Protein AF-A0A8X6T962-F1 (afdb_monomer_lite)

Sequence (161 aa):
SLSIKAFDHWRQGFRRLAKQMVSEGRLPDADLIFFLTLDEINDLLETRSPSIISRANYRKKLYPALDKFKFPEIMKGTPRPINDEEESADKYEFIADLTMKGIPVSQGVTKGYARVAMTLEEAAYLKPGEILITYSTDIGWSPYFPIISGVVTELGGLISH

Organism: Nephila pilipes (NCBI:txid299642)

pLDDT: mean 87.82, std 13.07, range [43.41, 98.06]

Foldseek 3Di:
DVVVVVVVVVVVVLLVVLVVCCVVQLAVHSVLSVLADPVLSVCSVVDSDVVRNVNSVVSVVCVVVVVPFDFDPDDDDDTDGDDPVVVPPDDPDPDVDDDDDDADQDDDDADAAEDEDADLVSLVPDAAAYEYEYAADDPSCVVSVVRYPYYDHVDDDNPGD

Radius of gyration: 22.15 Å; chains: 1; bounding box: 45×43×57 Å

InterPro domains:
  IPR008279 PEP-utilising enzyme, mobile domain [PF00391] (127-161)
  IPR036637 Phosphohistidine domain superfamily [SSF52009] (90-161)
  IPR051549 Phosphoenolpyruvate Utilizing Enzyme [PTHR43615] (1-161)

Structure (mmCIF, N/CA/C/O backbone):
data_AF-A0A8X6T962-F1
#
_entry.id   AF-A0A8X6T962-F1
#
loop_
_atom_site.group_PDB
_atom_site.id
_atom_site.type_symbol
_atom_site.label_atom_id
_atom_site.label_alt_id
_atom_site.label_comp_id
_atom_site.label_asym_id
_atom_site.label_entity_id
_atom_site.label_seq_id
_atom_site.pdbx_PDB_ins_code
_atom_site.Cartn_x
_atom_site.Cartn_y
_atom_site.Cartn_z
_atom_site.occupancy
_atom_site.B_iso_or_equiv
_atom_site.auth_seq_id
_atom_site.auth_comp_id
_atom_site.auth_asym_id
_atom_site.auth_atom_id
_atom_site.pdbx_PDB_model_num
ATOM 1 N N . SER A 1 1 ? 6.237 -18.434 0.369 1.00 74.25 1 SER A N 1
ATOM 2 C CA . SER A 1 1 ? 6.958 -18.349 1.658 1.00 74.25 1 SER A CA 1
ATOM 3 C C . SER A 1 1 ? 6.009 -18.631 2.823 1.00 74.25 1 SER A C 1
ATOM 5 O O . SER A 1 1 ? 4.840 -18.260 2.729 1.00 74.25 1 SER A O 1
ATOM 7 N N . LEU A 1 2 ? 6.479 -19.293 3.891 1.00 81.31 2 LEU A N 1
ATOM 8 C CA . LEU A 1 2 ? 5.710 -19.552 5.123 1.00 81.31 2 LEU A CA 1
ATOM 9 C C . LEU A 1 2 ? 5.216 -18.240 5.760 1.00 81.31 2 LEU A C 1
ATOM 11 O O . LEU A 1 2 ? 4.072 -18.160 6.196 1.00 81.31 2 LEU A O 1
ATOM 15 N N . SER A 1 3 ? 6.040 -17.190 5.714 1.00 80.12 3 SER A N 1
ATOM 16 C CA . SER A 1 3 ? 5.733 -15.870 6.275 1.00 80.12 3 SER A CA 1
ATOM 17 C C . SER A 1 3 ? 4.529 -15.218 5.592 1.00 80.12 3 SER A C 1
ATOM 19 O O . SER A 1 3 ? 3.635 -14.725 6.267 1.00 80.12 3 SER A O 1
ATOM 21 N N . ILE A 1 4 ? 4.446 -15.292 4.256 1.00 81.75 4 ILE A N 1
ATOM 22 C CA . ILE A 1 4 ? 3.305 -14.758 3.487 1.00 81.75 4 ILE A CA 1
ATOM 23 C C . ILE A 1 4 ? 2.012 -15.478 3.881 1.00 81.75 4 ILE A C 1
ATOM 25 O O . ILE A 1 4 ? 0.991 -14.838 4.121 1.00 81.75 4 ILE A O 1
ATOM 29 N N . LYS A 1 5 ? 2.061 -16.812 4.000 1.00 85.06 5 LYS A N 1
ATOM 30 C CA . LYS A 1 5 ? 0.905 -17.599 4.448 1.00 85.06 5 LYS A CA 1
ATOM 31 C C . LYS A 1 5 ? 0.493 -17.216 5.868 1.00 85.06 5 LYS A C 1
ATOM 33 O O . LYS A 1 5 ? -0.698 -17.086 6.120 1.00 85.06 5 LYS A O 1
ATOM 38 N N . ALA A 1 6 ? 1.448 -17.011 6.774 1.00 90.62 6 ALA A N 1
ATOM 39 C CA . ALA A 1 6 ? 1.158 -16.570 8.133 1.00 90.62 6 ALA A CA 1
ATOM 40 C C . ALA A 1 6 ? 0.450 -15.206 8.137 1.00 90.62 6 ALA A C 1
ATOM 42 O O . ALA A 1 6 ? -0.626 -15.093 8.720 1.00 90.62 6 ALA A O 1
ATOM 43 N N . PHE A 1 7 ? 0.980 -14.202 7.429 1.00 89.94 7 PHE A N 1
ATOM 44 C CA . PHE A 1 7 ? 0.339 -12.886 7.314 1.00 89.94 7 PHE A CA 1
ATOM 45 C C . PHE A 1 7 ? -1.077 -12.963 6.743 1.00 89.94 7 PHE A C 1
ATOM 47 O O . PHE A 1 7 ? -1.967 -12.264 7.224 1.00 89.94 7 PHE A O 1
ATOM 54 N N . ASP A 1 8 ? -1.315 -13.835 5.763 1.00 90.00 8 ASP A N 1
ATOM 55 C CA . ASP A 1 8 ? -2.659 -14.030 5.229 1.00 90.00 8 ASP A CA 1
ATOM 56 C C . ASP A 1 8 ? -3.628 -14.606 6.276 1.00 90.00 8 ASP A C 1
ATOM 58 O O . ASP A 1 8 ? -4.747 -14.112 6.406 1.00 90.00 8 ASP A O 1
ATOM 62 N N . HIS A 1 9 ? -3.191 -15.568 7.096 1.00 93.25 9 HIS A N 1
ATOM 63 C CA . HIS A 1 9 ? -4.010 -16.086 8.200 1.00 93.25 9 HIS A CA 1
ATOM 64 C C . HIS A 1 9 ? -4.329 -14.996 9.230 1.00 93.25 9 HIS A C 1
ATOM 66 O O . HIS A 1 9 ? -5.483 -14.864 9.638 1.00 93.25 9 HIS A O 1
ATOM 72 N N . TRP A 1 10 ? -3.346 -14.170 9.603 1.00 93.12 10 TRP A N 1
ATOM 73 C CA . TRP A 1 10 ? -3.570 -13.016 10.480 1.00 93.12 10 TRP A CA 1
ATOM 74 C C . TRP A 1 10 ? -4.572 -12.033 9.871 1.00 93.12 10 TRP A C 1
ATOM 76 O O . TRP A 1 10 ? -5.529 -11.636 10.533 1.00 93.12 10 TRP A O 1
ATOM 86 N N . ARG A 1 11 ? -4.414 -11.690 8.588 1.00 92.56 11 ARG A N 1
ATOM 87 C CA . ARG A 1 11 ? -5.328 -10.805 7.854 1.00 92.56 11 ARG A CA 1
ATOM 88 C C . ARG A 1 11 ? -6.759 -11.342 7.852 1.00 92.56 11 ARG A C 1
ATOM 90 O O . ARG A 1 11 ? -7.699 -10.587 8.100 1.00 92.56 11 ARG A O 1
ATOM 97 N N . GLN A 1 12 ? -6.938 -12.634 7.582 1.00 95.00 12 GLN A N 1
ATOM 98 C CA . GLN A 1 12 ? -8.248 -13.284 7.641 1.00 95.00 12 GLN A CA 1
ATOM 99 C C . GLN A 1 12 ? -8.828 -13.259 9.064 1.00 95.00 12 GLN A C 1
ATOM 101 O O . GLN A 1 12 ? -10.009 -12.947 9.236 1.00 95.00 12 GLN A O 1
ATOM 106 N N . GLY A 1 13 ? -7.994 -13.512 10.078 1.00 95.81 13 GLY A N 1
ATOM 107 C CA . GLY A 1 13 ? -8.355 -13.423 11.493 1.00 95.81 13 GLY A CA 1
ATOM 108 C C . GLY A 1 13 ? -8.863 -12.034 11.883 1.00 95.81 13 GLY A C 1
ATOM 109 O O . GLY A 1 13 ? -9.982 -11.911 12.379 1.00 95.81 13 GLY A O 1
ATOM 110 N N . PHE A 1 14 ? -8.107 -10.979 11.568 1.00 96.25 14 PHE A N 1
ATOM 111 C CA . PHE A 1 14 ? -8.512 -9.595 11.836 1.00 96.25 14 PHE A CA 1
ATOM 112 C C . PHE A 1 14 ? -9.784 -9.199 11.087 1.00 96.25 14 PHE A C 1
ATOM 114 O O . PHE A 1 14 ? -10.656 -8.563 11.669 1.00 96.25 14 PHE A O 1
ATOM 121 N N . ARG A 1 15 ? -9.964 -9.624 9.830 1.00 96.31 15 ARG A N 1
ATOM 122 C CA . ARG A 1 15 ? -11.215 -9.368 9.091 1.00 96.31 15 ARG A CA 1
ATOM 123 C C . ARG A 1 15 ? -12.426 -10.021 9.750 1.00 96.31 15 ARG A C 1
ATOM 125 O O . ARG A 1 15 ? -13.508 -9.435 9.763 1.00 96.31 15 ARG A O 1
ATOM 132 N N . ARG A 1 16 ? -12.271 -11.237 10.281 1.00 97.56 16 ARG A N 1
ATOM 133 C CA . ARG A 1 16 ? -13.342 -11.913 11.022 1.00 97.56 16 ARG A CA 1
ATOM 134 C C . ARG A 1 16 ? -13.637 -11.192 12.334 1.00 97.56 16 ARG A C 1
ATOM 136 O O . ARG A 1 16 ? -14.805 -10.935 12.615 1.00 97.56 16 ARG A O 1
ATOM 143 N N . LEU A 1 17 ? -12.594 -10.834 13.079 1.00 97.31 17 LEU A N 1
ATOM 144 C CA . LEU A 1 17 ? -12.710 -10.082 14.323 1.00 97.31 17 LEU A CA 1
ATOM 145 C C . LEU A 1 17 ? -13.422 -8.741 14.102 1.00 97.31 17 LEU A C 1
ATOM 147 O O . LEU A 1 17 ? -14.378 -8.436 14.804 1.00 97.31 17 LEU A O 1
ATOM 151 N N . ALA A 1 18 ? -13.037 -7.986 13.072 1.00 97.56 18 ALA A N 1
ATOM 152 C CA . ALA A 1 18 ? -13.649 -6.703 12.739 1.00 97.56 18 ALA A CA 1
ATOM 153 C C . ALA A 1 18 ? -15.161 -6.818 12.516 1.00 97.56 18 ALA A C 1
ATOM 155 O O . ALA A 1 18 ? -15.932 -6.034 13.064 1.00 97.56 18 ALA A O 1
ATOM 156 N N . LYS A 1 19 ? -15.606 -7.837 11.768 1.00 98.00 19 LYS A N 1
ATOM 157 C CA . LYS A 1 19 ? -17.038 -8.100 11.553 1.00 98.00 19 LYS A CA 1
ATOM 158 C C . LYS A 1 19 ? -17.774 -8.383 12.865 1.00 98.00 19 LYS A C 1
ATOM 160 O O . LYS A 1 19 ? -18.887 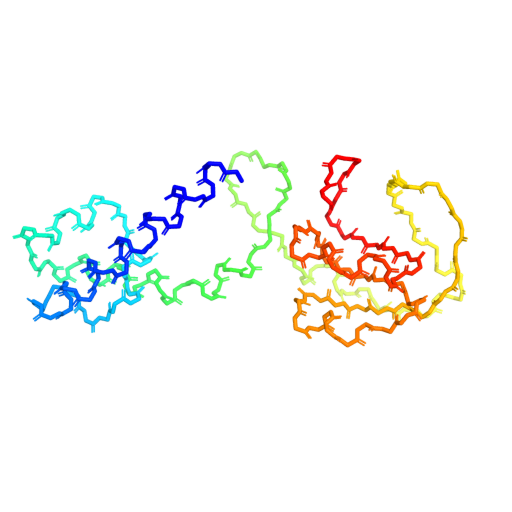-7.895 13.048 1.00 98.00 19 LYS A O 1
ATOM 165 N N . GLN A 1 20 ? -17.158 -9.138 13.776 1.00 97.62 20 GLN A N 1
ATOM 166 C CA . GLN A 1 20 ? -17.730 -9.398 15.101 1.00 97.62 20 GLN A CA 1
ATOM 167 C C . GLN A 1 20 ? -17.815 -8.112 15.927 1.00 97.62 20 GLN A C 1
ATOM 169 O O . GLN A 1 20 ? -18.887 -7.776 16.422 1.00 97.62 20 GLN A O 1
ATOM 174 N N . MET A 1 21 ? -16.737 -7.330 15.976 1.00 97.69 21 MET A N 1
ATOM 175 C CA . MET A 1 21 ? -16.706 -6.055 16.692 1.00 97.69 21 MET A CA 1
ATOM 176 C C . MET A 1 21 ? -17.753 -5.062 16.166 1.00 97.69 21 MET A C 1
ATOM 178 O O . MET A 1 21 ? -18.346 -4.334 16.959 1.00 97.69 21 MET A O 1
ATOM 182 N N . VAL A 1 22 ? -18.033 -5.050 14.858 1.00 97.88 22 VAL A N 1
ATOM 183 C CA . VAL A 1 22 ? -19.141 -4.262 14.288 1.00 97.88 22 VAL A CA 1
ATOM 184 C C . VAL A 1 22 ? -20.491 -4.771 14.788 1.00 97.88 22 VAL A C 1
ATOM 186 O O . VAL A 1 22 ? -21.297 -3.981 15.274 1.00 97.88 22 VAL A O 1
ATOM 189 N N . SER A 1 23 ? -20.732 -6.087 14.742 1.00 97.12 23 SER A N 1
ATOM 190 C CA . SER A 1 23 ? -21.995 -6.669 15.226 1.00 97.12 23 SER A CA 1
ATOM 191 C C . SER A 1 23 ? -22.253 -6.414 16.718 1.00 97.12 23 SER A C 1
ATOM 193 O O . SER A 1 23 ? -23.398 -6.328 17.148 1.00 97.12 23 SER A O 1
ATOM 195 N N . GLU A 1 24 ? -21.190 -6.234 17.502 1.00 96.12 24 GLU A N 1
ATOM 196 C CA . GLU A 1 24 ? -21.241 -5.959 18.940 1.00 96.12 24 GLU A CA 1
ATOM 197 C C . GLU A 1 24 ? -21.263 -4.455 19.285 1.00 96.12 24 GLU A C 1
ATOM 199 O O . GLU A 1 24 ? -21.247 -4.080 20.469 1.00 96.12 24 GLU A O 1
ATOM 204 N N . GLY A 1 25 ? -21.262 -3.592 18.261 1.00 94.62 25 GLY A N 1
ATOM 205 C CA . GLY A 1 25 ? -21.272 -2.133 18.389 1.00 94.62 25 GLY A CA 1
ATOM 206 C C . GLY A 1 25 ? -19.961 -1.529 18.901 1.00 94.62 25 GLY A C 1
ATOM 207 O O . GLY A 1 25 ? -19.969 -0.422 19.432 1.00 94.62 25 GLY A O 1
ATOM 208 N N . ARG A 1 26 ? -18.841 -2.253 18.795 1.00 96.12 26 ARG A N 1
ATOM 209 C CA . ARG A 1 26 ? -17.497 -1.779 19.176 1.00 96.12 26 ARG A CA 1
ATOM 210 C C . ARG A 1 26 ? -16.824 -0.992 18.058 1.00 96.12 26 ARG A C 1
ATOM 212 O O . ARG A 1 26 ? -16.086 -0.056 18.339 1.00 96.12 26 ARG A O 1
ATOM 219 N N . LEU A 1 27 ? -17.088 -1.359 16.804 1.00 97.31 27 LEU A N 1
ATOM 220 C CA . LEU A 1 27 ? -16.639 -0.627 15.619 1.00 97.31 27 LEU A CA 1
ATOM 221 C C . LEU A 1 27 ? -17.843 -0.144 14.801 1.00 97.31 27 LEU A C 1
ATOM 223 O O . LEU A 1 27 ? -18.826 -0.873 14.689 1.00 97.31 27 LEU A O 1
ATOM 227 N N . PRO A 1 28 ? -17.771 1.048 14.187 1.00 96.44 28 PRO A N 1
ATOM 228 C CA . PRO A 1 28 ? -18.805 1.514 13.262 1.00 96.44 28 PRO A CA 1
ATOM 229 C C . PRO A 1 28 ? -18.702 0.855 11.877 1.00 96.44 28 PRO A C 1
ATOM 231 O O . PRO A 1 28 ? -19.697 0.746 11.170 1.00 96.44 28 PRO A O 1
ATOM 234 N N . ASP A 1 29 ? -17.496 0.443 11.484 1.00 96.06 29 ASP A N 1
ATOM 235 C CA . ASP A 1 29 ? -17.157 -0.102 10.171 1.00 96.06 29 ASP A CA 1
ATOM 236 C C . ASP A 1 29 ? -16.009 -1.108 10.325 1.00 96.06 29 ASP A C 1
ATOM 238 O O . ASP A 1 29 ? -15.094 -0.892 11.126 1.00 96.06 29 ASP A O 1
ATOM 242 N N . ALA A 1 30 ? -16.051 -2.203 9.566 1.00 97.12 30 ALA A N 1
ATOM 243 C CA . ALA A 1 30 ? -15.071 -3.279 9.690 1.00 97.12 30 ALA A CA 1
ATOM 244 C C . ALA A 1 30 ? -13.684 -2.842 9.196 1.00 97.12 30 ALA A C 1
ATOM 246 O O . ALA A 1 30 ? -12.677 -3.244 9.777 1.00 97.12 30 ALA A O 1
ATOM 247 N N . ASP A 1 31 ? -13.617 -1.974 8.183 1.00 96.19 31 ASP A N 1
ATOM 248 C CA . ASP A 1 31 ? -12.337 -1.501 7.645 1.00 96.19 31 ASP A CA 1
ATOM 249 C C . ASP A 1 31 ? -11.623 -0.534 8.596 1.00 96.19 31 ASP A C 1
ATOM 251 O O . ASP A 1 31 ? -10.419 -0.308 8.468 1.00 96.19 31 ASP A O 1
ATOM 255 N N . LEU A 1 32 ? -12.324 0.007 9.601 1.00 97.00 32 LEU A N 1
ATOM 256 C CA . LEU A 1 32 ? -11.700 0.857 10.613 1.00 97.00 32 LEU A CA 1
ATOM 257 C C . LEU A 1 32 ? -10.635 0.104 11.430 1.00 97.00 32 LEU A C 1
ATOM 259 O O . LEU A 1 32 ? -9.740 0.742 11.982 1.00 97.00 32 LEU A O 1
ATOM 263 N N . ILE A 1 33 ? -10.675 -1.237 11.452 1.00 97.12 33 ILE A N 1
ATOM 264 C CA . ILE A 1 33 ? -9.670 -2.058 12.138 1.00 97.12 33 ILE A CA 1
ATOM 265 C C . ILE A 1 33 ? -8.245 -1.816 11.620 1.00 97.12 33 ILE A C 1
ATOM 267 O O . ILE A 1 33 ? -7.296 -1.909 12.390 1.00 97.12 33 ILE A O 1
ATOM 271 N N . PHE A 1 34 ? -8.083 -1.446 10.343 1.00 95.69 34 PHE A N 1
ATOM 272 C CA . PHE A 1 34 ? -6.773 -1.177 9.736 1.00 95.69 34 PHE A CA 1
ATOM 273 C C . PHE A 1 34 ? -6.163 0.165 10.166 1.00 95.69 34 PHE A C 1
ATOM 275 O O . PHE A 1 34 ? -5.013 0.452 9.848 1.00 95.69 34 PHE A O 1
ATOM 282 N N . PHE A 1 35 ? -6.918 0.978 10.908 1.00 97.19 35 PHE A N 1
ATOM 283 C CA . PHE A 1 35 ? -6.479 2.267 11.445 1.00 97.19 35 PHE A CA 1
ATOM 284 C C . PHE A 1 35 ? -6.289 2.234 12.969 1.00 97.19 35 PHE A C 1
ATOM 286 O O . PHE A 1 35 ? -6.146 3.291 13.596 1.00 97.19 35 PHE A O 1
ATOM 293 N N . LEU A 1 36 ? -6.279 1.034 13.557 1.00 97.38 36 LEU A N 1
ATOM 294 C CA . LEU A 1 36 ? -6.048 0.782 14.976 1.00 97.38 36 LEU A CA 1
ATOM 295 C C . LEU A 1 36 ? -4.689 0.115 15.210 1.00 97.38 36 LEU A C 1
ATOM 297 O O . LEU A 1 36 ? -4.215 -0.669 14.388 1.00 97.38 36 LEU A O 1
ATOM 301 N N . THR A 1 37 ? -4.077 0.398 16.356 1.00 97.19 37 THR A N 1
ATOM 302 C CA . THR A 1 37 ? -2.952 -0.394 16.872 1.00 97.19 37 THR A CA 1
ATOM 303 C C . THR A 1 37 ? -3.456 -1.678 17.535 1.00 97.19 37 THR A C 1
ATOM 305 O O . THR A 1 37 ? -4.633 -1.793 17.875 1.00 97.19 37 THR A O 1
ATOM 308 N N . LEU A 1 38 ? -2.568 -2.654 17.755 1.00 96.12 38 LEU A N 1
ATOM 309 C CA . LEU A 1 38 ? -2.935 -3.892 18.456 1.00 96.12 38 LEU A CA 1
ATOM 310 C C . LEU A 1 38 ? -3.437 -3.624 19.883 1.00 96.12 38 LEU A C 1
ATOM 312 O O . LEU A 1 38 ? -4.418 -4.237 20.294 1.00 96.12 38 LEU A O 1
ATOM 316 N N . ASP A 1 39 ? -2.826 -2.671 20.591 1.00 97.62 39 ASP A N 1
ATOM 317 C CA . ASP A 1 39 ? -3.266 -2.266 21.932 1.00 97.62 39 ASP A CA 1
ATOM 318 C C . ASP A 1 39 ? -4.666 -1.641 21.897 1.00 97.62 39 ASP A C 1
ATOM 320 O O . ASP A 1 39 ? -5.528 -1.999 22.690 1.00 97.62 39 ASP A O 1
ATOM 324 N N . GLU A 1 40 ? -4.941 -0.772 20.917 1.00 97.75 40 GLU A N 1
ATOM 325 C CA . GLU A 1 40 ? -6.271 -0.177 20.743 1.00 97.75 40 GLU A CA 1
ATOM 326 C C . GLU A 1 40 ? -7.336 -1.223 20.390 1.00 97.75 40 GLU A C 1
ATOM 328 O O . GLU A 1 40 ? -8.483 -1.099 20.818 1.00 97.75 40 GLU A O 1
ATOM 333 N N . ILE A 1 41 ? -6.975 -2.251 19.611 1.00 97.12 41 ILE A N 1
ATOM 334 C CA . ILE A 1 41 ? -7.864 -3.387 19.347 1.00 97.12 41 ILE A CA 1
ATOM 335 C C . ILE A 1 41 ? -8.144 -4.122 20.656 1.00 97.12 41 ILE A C 1
ATOM 337 O O . ILE A 1 41 ? -9.312 -4.357 20.952 1.00 97.12 41 ILE A O 1
ATOM 341 N N . ASN A 1 42 ? -7.109 -4.444 21.440 1.00 96.50 42 ASN A N 1
ATOM 342 C CA . ASN A 1 42 ? -7.250 -5.138 22.719 1.00 96.50 42 ASN A CA 1
ATOM 343 C C . ASN A 1 42 ? -8.153 -4.361 23.693 1.00 96.50 42 ASN A C 1
ATOM 345 O O . ASN A 1 42 ? -9.105 -4.924 24.230 1.00 96.50 42 ASN A O 1
ATOM 349 N N . ASP A 1 43 ? -7.942 -3.051 23.822 1.00 97.06 43 ASP A N 1
ATOM 350 C CA . ASP A 1 43 ? -8.777 -2.173 24.646 1.00 97.06 43 ASP A CA 1
ATOM 351 C C . ASP A 1 43 ? -10.245 -2.181 24.193 1.00 97.06 43 ASP A C 1
ATOM 353 O O . ASP A 1 43 ? -11.162 -2.161 25.016 1.00 97.06 43 ASP A O 1
ATOM 357 N N . LEU A 1 44 ? -10.506 -2.224 22.883 1.00 96.94 44 LEU A N 1
ATOM 358 C CA . LEU A 1 44 ? -11.864 -2.288 22.334 1.00 96.94 44 LEU A CA 1
ATOM 359 C C . LEU A 1 44 ? -12.519 -3.671 22.463 1.00 96.94 44 LEU A C 1
ATOM 361 O O . LEU A 1 44 ? -13.735 -3.775 22.297 1.00 96.94 44 LEU A O 1
ATOM 365 N N . LEU A 1 45 ? -11.774 -4.738 22.770 1.00 95.75 45 LEU A N 1
ATOM 366 C CA . LEU A 1 45 ? -12.388 -6.029 23.103 1.00 95.75 45 LEU A CA 1
ATOM 367 C C . LEU A 1 45 ? -13.107 -5.945 24.452 1.00 95.75 45 LEU A C 1
ATOM 369 O O . LEU A 1 45 ? -14.231 -6.439 24.595 1.00 95.75 45 LEU A O 1
ATOM 373 N N . GLU A 1 46 ? -12.503 -5.252 25.411 1.00 95.06 46 GLU A N 1
ATOM 374 C CA . GLU A 1 46 ? -13.029 -5.110 26.770 1.00 95.06 46 GLU A CA 1
ATOM 375 C C . GLU A 1 46 ? -13.925 -3.874 26.936 1.00 95.06 46 GLU A C 1
ATOM 377 O O . GLU A 1 46 ? -14.836 -3.864 27.765 1.00 95.06 46 GLU A O 1
ATOM 382 N N . THR A 1 47 ? -13.721 -2.841 26.115 1.00 94.44 47 THR A N 1
ATOM 383 C CA . THR A 1 47 ? -14.404 -1.546 26.237 1.00 94.44 47 THR A CA 1
ATOM 384 C C . THR A 1 47 ? -15.159 -1.144 24.964 1.00 94.44 47 THR A C 1
ATOM 386 O O . THR A 1 47 ? -15.144 -1.826 23.945 1.00 94.44 47 THR A O 1
ATOM 389 N N . ARG A 1 48 ? -15.862 -0.006 25.015 1.00 94.62 48 ARG A N 1
ATOM 390 C CA . ARG A 1 48 ? -16.479 0.654 23.848 1.00 94.62 48 ARG A CA 1
ATOM 391 C C . ARG A 1 48 ? -16.031 2.111 23.763 1.00 94.62 48 ARG A C 1
ATOM 393 O O . ARG A 1 48 ? -16.854 3.017 23.699 1.00 94.62 48 ARG A O 1
ATOM 400 N N . SER A 1 49 ? -14.722 2.338 23.868 1.00 96.44 49 SER A N 1
ATOM 401 C CA . SER A 1 49 ? -14.141 3.676 24.010 1.00 96.44 49 SER A CA 1
ATOM 402 C C . SER A 1 49 ? -14.349 4.555 22.761 1.00 96.44 49 SER A C 1
ATOM 404 O O . SER A 1 49 ? -13.731 4.297 21.722 1.00 96.44 49 SER A O 1
ATOM 406 N N . PRO A 1 50 ? -15.139 5.649 22.833 1.00 96.06 50 PRO A N 1
ATOM 407 C CA . PRO A 1 50 ? -15.364 6.529 21.682 1.00 96.06 50 PRO A CA 1
ATOM 408 C C . PRO A 1 50 ? -14.117 7.321 21.267 1.00 96.06 50 PRO A C 1
ATOM 410 O O . PRO A 1 50 ? -13.992 7.735 20.111 1.00 96.06 50 PRO A O 1
ATOM 413 N N . SER A 1 51 ? -13.179 7.545 22.193 1.00 97.62 51 SER A N 1
ATOM 414 C CA . SER A 1 51 ? -11.940 8.277 21.911 1.00 97.62 51 SER A CA 1
ATOM 415 C C . SER A 1 51 ? -11.014 7.491 20.978 1.00 97.62 51 SER A C 1
ATOM 417 O O . SER A 1 51 ? -10.445 8.078 20.056 1.00 97.62 51 SER A O 1
ATOM 419 N N . ILE A 1 52 ? -10.933 6.165 21.144 1.00 97.88 52 ILE A N 1
ATOM 420 C CA . ILE A 1 52 ? -10.175 5.276 20.249 1.00 97.88 52 ILE A CA 1
ATOM 421 C C . ILE A 1 52 ? -10.772 5.324 18.839 1.00 97.88 52 ILE A C 1
ATOM 423 O O . ILE A 1 52 ? -10.051 5.543 17.866 1.00 97.88 52 ILE A O 1
ATOM 427 N N . ILE A 1 53 ? -12.100 5.222 18.730 1.00 98.06 53 ILE A N 1
ATOM 428 C CA . ILE A 1 53 ? -12.815 5.313 17.448 1.00 98.06 53 ILE A CA 1
ATOM 429 C C . ILE A 1 53 ? -12.575 6.664 16.770 1.00 98.06 53 ILE A C 1
ATOM 431 O O . ILE A 1 53 ? -12.342 6.728 15.563 1.00 98.06 53 ILE A O 1
ATOM 435 N N . SER A 1 54 ? -12.579 7.752 17.538 1.00 97.88 54 SER A N 1
ATOM 436 C CA . SER A 1 54 ? -12.326 9.097 17.012 1.00 97.88 54 SER A CA 1
ATOM 437 C C . SER A 1 54 ? -10.903 9.227 16.457 1.00 97.88 54 SER A C 1
ATOM 439 O O . SER A 1 54 ? -10.706 9.765 15.366 1.00 97.88 54 SER A O 1
ATOM 441 N N . ARG A 1 55 ? -9.909 8.668 17.160 1.00 97.88 55 ARG A N 1
ATOM 442 C CA . ARG A 1 55 ? -8.505 8.653 16.726 1.00 97.88 55 ARG A CA 1
ATOM 443 C C . ARG A 1 55 ? -8.298 7.798 15.472 1.00 97.88 55 ARG A C 1
ATOM 445 O O . ARG A 1 55 ? -7.614 8.238 14.551 1.00 97.88 55 ARG A O 1
ATOM 452 N N . ALA A 1 56 ? -8.931 6.629 15.394 1.00 97.88 56 ALA A N 1
ATOM 453 C CA . ALA A 1 56 ? -8.882 5.770 14.210 1.00 97.88 56 ALA A CA 1
ATOM 454 C C . ALA A 1 56 ? -9.499 6.450 12.978 1.00 97.88 56 ALA A C 1
ATOM 456 O O . ALA A 1 56 ? -8.900 6.453 11.904 1.00 97.88 56 ALA A O 1
ATOM 457 N N . ASN A 1 57 ? -10.653 7.106 13.137 1.00 97.94 57 ASN A N 1
ATOM 458 C CA . ASN A 1 57 ? -11.279 7.867 12.052 1.00 97.94 57 ASN A CA 1
ATOM 459 C C . ASN A 1 57 ? -10.409 9.040 11.590 1.00 97.94 57 ASN A C 1
ATOM 461 O O . ASN A 1 57 ? -10.319 9.309 10.393 1.00 97.94 57 ASN A O 1
ATOM 465 N N . TYR A 1 58 ? -9.730 9.715 12.521 1.00 97.50 58 TYR A N 1
ATOM 466 C CA . TYR A 1 58 ? -8.770 10.757 12.173 1.00 97.50 58 TYR A CA 1
ATOM 467 C C . TYR A 1 58 ? -7.618 10.205 11.319 1.00 97.50 58 TYR A C 1
ATOM 469 O O . TYR A 1 58 ? -7.313 10.774 10.273 1.00 97.50 58 TYR A O 1
ATOM 477 N N . ARG A 1 59 ? -7.041 9.050 11.687 1.00 97.38 59 ARG A N 1
ATOM 478 C CA . ARG A 1 59 ? -6.018 8.372 10.868 1.00 97.38 59 ARG A CA 1
ATOM 479 C C . ARG A 1 59 ? -6.555 7.976 9.489 1.00 97.38 59 ARG A C 1
ATOM 481 O O . ARG A 1 59 ? -5.900 8.267 8.492 1.00 97.38 59 ARG A O 1
ATOM 488 N N . LYS A 1 60 ? -7.764 7.404 9.417 1.00 96.88 60 LYS A N 1
ATOM 489 C CA . LYS A 1 60 ? -8.440 7.056 8.151 1.00 96.88 60 LYS A CA 1
ATOM 490 C C . LYS A 1 60 ? -8.610 8.272 7.241 1.00 96.88 60 LYS A C 1
ATOM 492 O O . LYS A 1 60 ? -8.386 8.175 6.041 1.00 96.88 60 LYS A O 1
ATOM 497 N N . LYS A 1 61 ? -8.944 9.433 7.814 1.00 97.00 61 LYS A N 1
ATOM 498 C CA . LYS A 1 61 ? -9.069 10.698 7.078 1.00 97.00 61 LYS A CA 1
ATOM 499 C C . LYS A 1 61 ? -7.726 11.228 6.564 1.00 97.00 61 LYS A C 1
ATOM 501 O O . LYS A 1 61 ? -7.689 11.798 5.479 1.00 97.00 61 LYS A O 1
ATOM 506 N N . LEU A 1 62 ? -6.645 11.070 7.329 1.00 95.88 62 LEU A N 1
ATOM 507 C CA . LEU A 1 62 ? -5.308 11.527 6.931 1.00 95.88 62 LEU A CA 1
ATOM 508 C C . LEU A 1 62 ? -4.638 10.622 5.894 1.00 95.88 62 LEU A C 1
ATOM 510 O O . LEU A 1 62 ? -3.807 11.105 5.127 1.00 95.88 62 LEU A O 1
ATOM 514 N N . TYR A 1 63 ? -4.988 9.335 5.867 1.00 95.12 63 TYR A N 1
ATOM 515 C CA . TYR A 1 63 ? -4.310 8.330 5.050 1.00 95.12 63 TYR A CA 1
ATOM 516 C C . TYR A 1 63 ? -4.130 8.734 3.574 1.00 95.12 63 TYR A C 1
ATOM 518 O O . TYR A 1 63 ? -2.988 8.718 3.127 1.00 95.12 63 TYR A O 1
ATOM 526 N N . PRO A 1 64 ? -5.150 9.228 2.838 1.00 94.25 64 PRO A N 1
ATOM 527 C CA . PRO A 1 64 ? -4.977 9.597 1.428 1.00 94.25 64 PRO A CA 1
ATOM 528 C C . PRO A 1 64 ? -3.987 10.743 1.177 1.00 94.25 64 PRO A C 1
ATOM 530 O O . PRO A 1 64 ? -3.480 10.883 0.068 1.00 94.25 64 PRO A O 1
ATOM 533 N N . ALA A 1 65 ? -3.756 11.608 2.169 1.00 92.38 65 ALA A N 1
ATOM 534 C CA . ALA A 1 65 ? -2.763 12.674 2.069 1.00 92.38 65 ALA A CA 1
ATOM 535 C C . ALA A 1 65 ? -1.359 12.151 2.397 1.00 92.38 65 ALA A C 1
ATOM 537 O O . ALA A 1 65 ? -0.408 12.489 1.701 1.00 92.38 65 ALA A O 1
ATOM 538 N N . LEU A 1 66 ? -1.244 11.305 3.425 1.00 90.94 66 LEU A N 1
ATOM 539 C CA . LEU A 1 66 ? 0.024 10.704 3.846 1.00 90.94 66 LEU A CA 1
ATOM 540 C C . LEU A 1 66 ? 0.577 9.713 2.814 1.00 90.94 66 LEU A C 1
ATOM 542 O O . LEU A 1 66 ? 1.784 9.662 2.621 1.00 90.94 66 LEU A O 1
ATOM 546 N N . ASP A 1 67 ? -0.297 8.969 2.135 1.00 90.25 67 ASP A N 1
ATOM 547 C CA . ASP A 1 67 ? 0.056 7.976 1.108 1.00 90.25 67 ASP A CA 1
ATOM 548 C C . ASP A 1 67 ? 0.767 8.604 -0.107 1.00 90.25 67 ASP A C 1
ATOM 550 O O . ASP A 1 67 ? 1.504 7.935 -0.822 1.00 90.25 67 ASP A O 1
ATOM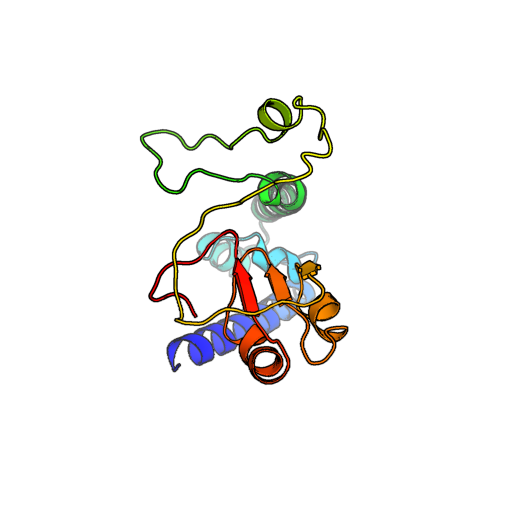 554 N N . LYS A 1 68 ? 0.605 9.918 -0.313 1.00 88.88 68 LYS A N 1
ATOM 555 C CA . LYS A 1 68 ? 1.276 10.673 -1.383 1.00 88.88 68 LYS A CA 1
ATOM 556 C C . LYS A 1 68 ? 2.694 11.108 -1.029 1.00 88.88 68 LYS A C 1
ATOM 558 O O . LYS A 1 68 ? 3.415 11.578 -1.904 1.00 88.88 68 LYS A O 1
ATOM 563 N N . PHE A 1 69 ? 3.087 11.034 0.241 1.00 89.38 69 PHE A N 1
ATOM 564 C CA . PHE A 1 69 ? 4.408 11.482 0.660 1.00 89.38 69 PHE A CA 1
ATOM 565 C C . PHE A 1 69 ? 5.474 10.481 0.229 1.00 89.38 69 PHE A C 1
ATOM 567 O O . PHE A 1 69 ? 5.471 9.325 0.646 1.00 89.38 69 PHE A O 1
ATOM 574 N N . LYS A 1 70 ? 6.432 10.962 -0.563 1.00 85.75 70 LYS A N 1
ATOM 575 C CA . LYS A 1 70 ? 7.656 10.236 -0.894 1.00 85.75 70 LYS A CA 1
ATOM 576 C C . LYS A 1 70 ? 8.760 10.650 0.062 1.00 85.75 70 LYS A C 1
ATOM 578 O O . LYS A 1 70 ? 8.877 11.824 0.408 1.00 85.75 70 LYS A O 1
ATOM 583 N N . PHE A 1 71 ? 9.582 9.696 0.474 1.00 86.94 71 PHE A N 1
ATOM 584 C CA . PHE A 1 71 ? 10.702 9.937 1.375 1.00 86.94 71 PHE A CA 1
ATOM 585 C C . PHE A 1 71 ? 12.005 9.461 0.728 1.00 86.94 71 PHE A C 1
ATOM 587 O O . PHE A 1 71 ? 11.986 8.459 0.011 1.00 86.94 71 PHE A O 1
ATOM 594 N N . PRO A 1 72 ? 13.136 10.147 0.971 1.00 84.00 72 PRO A N 1
ATOM 595 C CA . PRO A 1 72 ? 14.427 9.686 0.489 1.00 84.00 72 PRO A CA 1
ATOM 596 C C . PRO A 1 72 ? 14.817 8.367 1.164 1.00 84.00 72 PRO A C 1
ATOM 598 O O . PRO A 1 72 ? 14.493 8.133 2.329 1.00 84.00 72 PRO A O 1
ATOM 601 N N . GLU A 1 73 ? 15.563 7.531 0.439 1.00 81.19 73 GLU A N 1
ATOM 602 C CA . GLU A 1 73 ? 15.971 6.188 0.883 1.00 81.19 73 GLU A CA 1
ATOM 603 C C . GLU A 1 73 ? 16.757 6.216 2.204 1.00 81.19 73 GLU A C 1
ATOM 605 O O . GLU A 1 73 ? 16.605 5.342 3.057 1.00 81.19 73 GLU A O 1
ATOM 610 N N . ILE A 1 74 ? 17.568 7.259 2.406 1.00 85.38 74 ILE A N 1
ATOM 611 C CA . ILE A 1 74 ? 18.320 7.478 3.639 1.00 85.38 74 ILE A CA 1
ATOM 612 C C . ILE A 1 74 ? 17.887 8.798 4.263 1.00 85.38 74 ILE A C 1
ATOM 614 O O . ILE A 1 74 ? 18.079 9.876 3.701 1.00 85.38 74 ILE A O 1
ATOM 618 N N . MET A 1 75 ? 17.374 8.708 5.486 1.00 85.00 75 MET A N 1
ATOM 619 C CA . MET A 1 75 ? 16.961 9.856 6.286 1.00 85.00 75 MET A CA 1
ATOM 620 C C . MET A 1 75 ? 17.813 9.963 7.547 1.00 85.00 75 MET A C 1
ATOM 622 O O . MET A 1 75 ? 18.104 8.961 8.199 1.00 85.00 75 MET A O 1
ATOM 626 N N . LYS A 1 76 ? 18.188 11.186 7.931 1.00 88.38 76 LYS A N 1
ATOM 627 C CA . LYS A 1 76 ? 18.845 11.465 9.215 1.00 88.38 76 LYS A CA 1
ATOM 628 C C . LYS A 1 76 ? 18.006 12.455 10.011 1.00 88.38 76 LYS A C 1
ATOM 630 O O . LYS A 1 76 ? 17.715 13.546 9.531 1.00 88.38 76 LYS A O 1
ATOM 635 N N . GLY A 1 77 ? 17.656 12.086 11.240 1.00 90.75 77 GLY A N 1
ATOM 636 C CA . GLY A 1 77 ? 16.800 12.904 12.095 1.00 90.75 77 GLY A CA 1
ATOM 637 C C . GLY A 1 77 ? 15.324 12.788 11.711 1.00 90.75 77 GLY A C 1
ATOM 638 O O . GLY A 1 77 ? 14.832 11.694 11.450 1.00 90.75 77 GLY A O 1
ATOM 639 N N . THR A 1 78 ? 14.603 13.908 11.728 1.00 89.12 78 THR A N 1
ATOM 640 C CA . THR A 1 78 ? 13.154 13.923 11.494 1.00 89.12 78 THR A CA 1
ATOM 641 C C . THR A 1 78 ? 12.820 13.680 10.023 1.00 89.12 78 THR A C 1
ATOM 643 O O . THR A 1 78 ? 13.350 14.399 9.169 1.00 89.12 78 THR A O 1
ATOM 646 N N . PRO A 1 79 ? 11.907 12.741 9.713 1.00 86.94 79 PRO A N 1
ATOM 647 C CA . PRO A 1 79 ? 11.504 12.500 8.343 1.00 86.94 79 PRO A CA 1
ATOM 648 C C . PRO A 1 79 ? 10.870 13.729 7.683 1.00 86.94 79 PRO A C 1
ATOM 650 O O . PRO A 1 79 ? 9.933 14.310 8.229 1.00 86.94 79 PRO A O 1
ATOM 653 N N . ARG A 1 80 ? 11.368 14.119 6.506 1.00 87.62 80 ARG A N 1
ATOM 654 C CA . ARG A 1 80 ? 10.774 15.143 5.643 1.00 87.62 80 ARG A CA 1
ATOM 655 C C . ARG A 1 80 ? 10.435 14.538 4.280 1.00 87.62 80 ARG A C 1
ATOM 657 O O . ARG A 1 80 ? 11.294 13.839 3.737 1.00 87.62 80 ARG A O 1
ATOM 664 N N . PRO A 1 81 ? 9.219 14.771 3.762 1.00 88.50 81 PRO A N 1
ATOM 665 C CA . PRO A 1 81 ? 8.857 14.323 2.429 1.00 88.50 81 PRO A CA 1
ATOM 666 C C . PRO A 1 81 ? 9.630 15.109 1.363 1.00 88.50 81 PRO A C 1
ATOM 668 O O . PRO A 1 81 ? 10.071 16.235 1.606 1.00 88.50 81 PRO A O 1
ATOM 671 N N . ILE A 1 82 ? 9.784 14.499 0.194 1.00 85.44 82 ILE A N 1
ATOM 672 C CA . ILE A 1 82 ? 10.264 15.151 -1.025 1.00 85.44 82 ILE A CA 1
ATOM 673 C C . ILE A 1 82 ? 9.096 15.960 -1.611 1.00 85.44 82 ILE A C 1
ATOM 675 O O . ILE A 1 82 ? 7.973 15.457 -1.674 1.00 85.44 82 ILE A O 1
ATOM 679 N N . ASN A 1 83 ? 9.345 17.211 -2.007 1.00 73.88 83 ASN A N 1
ATOM 680 C CA . ASN A 1 83 ? 8.352 18.057 -2.668 1.00 73.88 83 ASN A CA 1
ATOM 681 C C . ASN A 1 83 ? 8.506 17.929 -4.193 1.00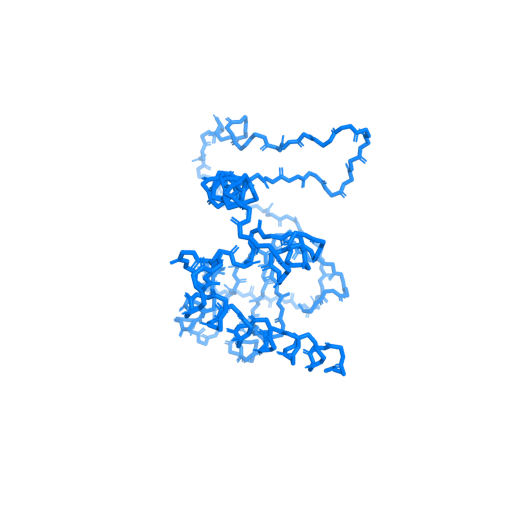 73.88 83 ASN A C 1
ATOM 683 O O . ASN A 1 83 ? 9.387 18.560 -4.771 1.00 73.88 83 ASN A O 1
ATOM 687 N N . ASP A 1 84 ? 7.621 17.171 -4.848 1.00 60.78 84 ASP A N 1
ATOM 688 C CA . ASP A 1 84 ? 7.612 16.994 -6.317 1.00 60.78 84 ASP A CA 1
ATOM 689 C C . ASP A 1 84 ? 7.387 18.330 -7.090 1.00 60.78 84 ASP A C 1
ATOM 691 O O . ASP A 1 84 ? 7.642 18.428 -8.293 1.00 60.78 84 ASP A O 1
ATOM 695 N N . GLU A 1 85 ? 6.925 19.392 -6.416 1.00 55.19 85 GLU A N 1
ATOM 696 C CA . GLU A 1 85 ? 6.705 20.725 -7.010 1.00 55.19 85 GLU A CA 1
ATOM 697 C C . GLU A 1 85 ? 8.007 21.491 -7.317 1.00 55.19 85 GLU A C 1
ATOM 699 O O . GLU A 1 85 ? 8.001 22.375 -8.171 1.00 55.19 85 GLU A O 1
ATOM 704 N N . GLU A 1 86 ? 9.132 21.157 -6.674 1.00 51.50 86 GLU A N 1
ATOM 705 C CA . GLU A 1 86 ? 10.413 21.837 -6.934 1.00 51.50 86 GLU A CA 1
ATOM 706 C C . GLU A 1 86 ? 11.150 21.278 -8.169 1.00 51.50 86 GLU A C 1
ATOM 708 O O . GLU A 1 86 ? 11.933 22.002 -8.778 1.00 51.50 86 GLU A O 1
ATOM 713 N N . GLU A 1 87 ? 10.855 20.044 -8.602 1.00 48.75 87 GLU A N 1
ATOM 714 C CA . GLU A 1 87 ? 11.471 19.414 -9.790 1.00 48.75 87 GLU A CA 1
ATOM 715 C C . GLU A 1 87 ? 10.647 19.577 -11.082 1.00 48.75 87 GLU A C 1
ATOM 717 O O . GLU A 1 87 ? 11.153 19.363 -12.180 1.00 48.75 87 GLU A O 1
ATOM 722 N N . SER A 1 88 ? 9.378 19.984 -10.992 1.00 45.91 88 SER A N 1
ATOM 723 C CA . SER A 1 88 ? 8.457 20.057 -12.141 1.00 45.91 88 SER A CA 1
ATOM 724 C C . SER A 1 88 ? 8.441 21.416 -12.863 1.00 45.91 88 SER A C 1
ATOM 726 O O . SER A 1 88 ? 7.689 21.601 -13.823 1.00 45.91 88 SER A O 1
ATOM 728 N N . ALA A 1 89 ? 9.284 22.365 -12.442 1.00 43.41 89 ALA A N 1
ATOM 729 C CA . ALA A 1 89 ? 9.443 23.663 -13.102 1.00 43.41 89 ALA A CA 1
ATOM 730 C C . ALA A 1 89 ? 10.341 23.621 -14.356 1.00 43.41 89 ALA A C 1
ATOM 732 O O . ALA A 1 89 ? 10.425 24.619 -15.079 1.00 43.41 89 ALA A O 1
ATOM 733 N N . ASP A 1 90 ? 10.964 22.479 -14.657 1.00 46.25 90 ASP A N 1
ATOM 734 C CA . ASP A 1 90 ? 11.698 22.289 -15.903 1.00 46.25 90 ASP A CA 1
ATOM 735 C C . ASP A 1 90 ? 10.730 21.882 -17.017 1.00 46.25 90 ASP A C 1
ATOM 737 O O . ASP A 1 90 ? 10.192 20.776 -17.077 1.00 46.25 90 ASP A O 1
ATOM 741 N N . LYS A 1 91 ? 10.487 22.832 -17.924 1.00 49.28 91 LYS A N 1
ATOM 742 C CA . LYS A 1 91 ? 9.808 22.604 -19.201 1.00 49.28 91 LYS A CA 1
ATOM 743 C C . LYS A 1 91 ? 10.408 21.365 -19.864 1.00 49.28 91 LYS A C 1
ATOM 745 O O . LYS A 1 91 ? 11.583 21.376 -20.219 1.00 49.28 91 LYS A O 1
ATOM 750 N N . TYR A 1 92 ? 9.592 20.337 -20.089 1.00 54.59 92 TYR A N 1
ATOM 751 C CA . TYR A 1 92 ? 9.965 19.198 -20.923 1.00 54.59 92 TYR A CA 1
ATOM 752 C C . TYR A 1 92 ? 10.199 19.677 -22.365 1.00 54.59 92 TYR A C 1
ATOM 754 O O . TYR A 1 92 ? 9.289 19.682 -23.194 1.00 54.59 92 TYR A O 1
ATOM 762 N N . GLU A 1 93 ? 11.414 20.130 -22.669 1.00 59.78 93 GLU A N 1
ATOM 763 C CA . GLU A 1 93 ? 11.862 20.300 -24.043 1.00 59.78 93 GLU A CA 1
ATOM 764 C C . GLU A 1 93 ? 12.067 18.914 -24.652 1.00 59.78 93 GLU A C 1
ATOM 766 O O . GLU A 1 93 ? 12.647 18.013 -24.044 1.00 59.78 93 GLU A O 1
ATOM 771 N N . PHE A 1 94 ? 11.557 18.719 -25.866 1.00 56.03 94 PHE A N 1
ATOM 772 C CA . PHE A 1 94 ? 11.788 17.490 -26.608 1.00 56.03 94 PHE A CA 1
ATOM 773 C C . PHE A 1 94 ? 13.264 17.441 -27.026 1.00 56.03 94 PHE A C 1
ATOM 775 O O . PHE A 1 94 ? 13.659 18.018 -28.038 1.00 56.03 94 PHE A O 1
ATOM 782 N N . ILE A 1 95 ? 14.093 16.774 -26.224 1.00 66.69 95 ILE A N 1
ATOM 783 C CA . ILE A 1 95 ? 15.505 16.549 -26.532 1.00 66.69 95 ILE A CA 1
ATOM 784 C C . ILE A 1 95 ? 15.573 15.358 -27.492 1.00 66.69 95 ILE A C 1
ATOM 786 O O . ILE A 1 95 ? 15.285 14.226 -27.104 1.00 66.69 95 ILE A O 1
ATOM 790 N N . ALA A 1 96 ? 15.954 15.614 -28.748 1.00 60.38 96 ALA A N 1
ATOM 791 C CA . ALA A 1 96 ? 16.010 14.605 -29.812 1.00 60.38 96 ALA A CA 1
ATOM 792 C C . ALA A 1 96 ? 16.917 13.395 -29.483 1.00 60.38 96 ALA A C 1
ATOM 794 O O . ALA A 1 96 ? 16.705 12.322 -30.040 1.00 60.38 96 ALA A O 1
ATOM 795 N N . ASP A 1 97 ? 17.844 13.551 -28.529 1.00 70.31 97 ASP A N 1
ATOM 796 C CA . ASP A 1 97 ? 18.807 12.534 -28.085 1.00 70.31 97 ASP A CA 1
ATOM 797 C C . ASP A 1 97 ? 18.725 12.240 -26.571 1.00 70.31 97 ASP A C 1
ATOM 799 O O . ASP A 1 97 ? 19.745 12.054 -25.897 1.00 70.31 97 ASP A O 1
ATOM 803 N N . LEU A 1 98 ? 17.516 12.220 -25.996 1.00 78.62 98 LEU A N 1
ATOM 804 C CA . LEU A 1 98 ? 17.335 11.895 -24.578 1.00 78.62 98 LEU A CA 1
ATOM 805 C C . LEU A 1 98 ? 17.875 10.487 -24.266 1.00 78.62 98 LEU A C 1
ATOM 807 O O . LEU A 1 98 ? 17.267 9.472 -24.602 1.00 78.62 98 LEU A O 1
ATOM 811 N N . THR A 1 99 ? 19.019 10.436 -23.583 1.00 82.62 99 THR A N 1
ATOM 812 C CA . THR A 1 99 ? 19.647 9.195 -23.120 1.00 82.62 99 THR A CA 1
ATOM 813 C C . THR A 1 99 ? 19.576 9.136 -21.602 1.00 82.62 99 THR A C 1
ATOM 815 O O . THR A 1 99 ? 20.287 9.865 -20.911 1.00 82.62 99 THR A O 1
ATOM 818 N N . MET A 1 100 ? 18.740 8.243 -21.075 1.00 83.81 100 MET A N 1
ATOM 819 C CA . MET A 1 100 ? 18.672 7.963 -19.640 1.00 83.81 100 MET A CA 1
ATOM 820 C C . MET A 1 100 ? 19.649 6.844 -19.273 1.00 83.81 100 MET A C 1
ATOM 822 O O . MET A 1 100 ? 19.804 5.871 -20.012 1.00 83.81 100 MET A O 1
ATOM 826 N N . LYS A 1 101 ? 20.321 6.984 -18.128 1.00 85.56 101 LYS A N 1
ATOM 827 C CA . LYS A 1 101 ? 21.237 5.973 -17.584 1.00 85.56 101 LYS A CA 1
ATOM 828 C C . LYS A 1 101 ? 20.620 5.356 -16.336 1.00 85.56 101 LYS A C 1
ATOM 830 O O . LYS A 1 101 ? 20.097 6.076 -15.495 1.00 85.56 101 LYS A O 1
ATOM 835 N N . GLY A 1 102 ? 20.726 4.039 -16.219 1.00 86.31 102 GLY A N 1
ATOM 836 C CA . GLY A 1 102 ? 20.275 3.279 -15.057 1.00 86.31 102 GLY A CA 1
ATOM 837 C C . GLY A 1 102 ? 21.285 2.206 -14.667 1.00 86.31 102 GLY A C 1
ATOM 838 O O . GLY A 1 102 ? 22.406 2.168 -15.183 1.00 86.31 102 GLY A O 1
ATOM 839 N N . ILE A 1 103 ? 20.879 1.321 -13.761 1.00 86.44 103 ILE A N 1
ATOM 840 C CA . ILE A 1 103 ? 21.690 0.185 -13.321 1.00 86.44 103 ILE A CA 1
ATOM 841 C C . ILE A 1 103 ? 21.399 -1.008 -14.246 1.00 86.44 103 ILE A C 1
ATOM 843 O O . ILE A 1 103 ? 20.241 -1.412 -14.361 1.00 86.44 103 ILE A O 1
ATOM 847 N N . PRO A 1 104 ? 22.408 -1.594 -14.915 1.00 87.12 104 PRO A N 1
ATOM 848 C CA . PRO A 1 104 ? 22.189 -2.760 -15.760 1.00 87.12 104 PRO A CA 1
ATOM 849 C C . PRO A 1 104 ? 21.924 -3.999 -14.897 1.00 87.12 104 PRO A C 1
ATOM 851 O O . PRO A 1 104 ? 22.765 -4.383 -14.088 1.00 87.12 104 PRO A O 1
ATOM 854 N N . VAL A 1 105 ? 20.771 -4.640 -15.098 1.00 85.38 105 VAL A N 1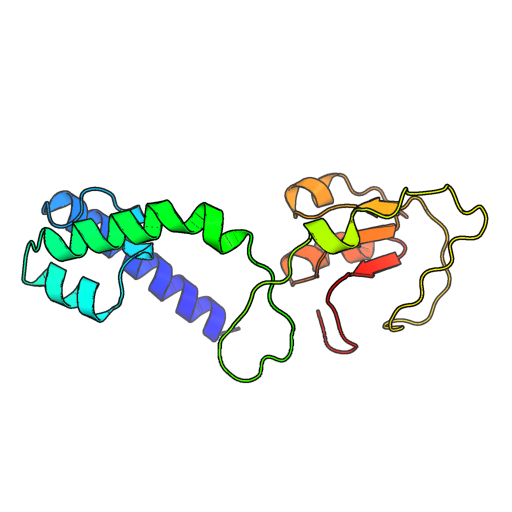
ATOM 855 C CA . VAL A 1 105 ? 20.369 -5.864 -14.374 1.00 85.38 105 VAL A CA 1
ATOM 856 C C . VAL A 1 105 ? 20.463 -7.133 -15.226 1.00 85.38 105 VAL A C 1
ATOM 858 O O . VAL A 1 105 ? 20.664 -8.220 -14.695 1.00 85.38 105 VAL A O 1
ATOM 861 N N . SER A 1 106 ? 20.369 -7.006 -16.552 1.00 86.06 106 SER A N 1
ATOM 862 C CA . SER A 1 106 ? 20.473 -8.113 -17.506 1.00 86.06 106 SER A CA 1
ATOM 863 C C . SER A 1 106 ? 21.221 -7.668 -18.761 1.00 86.06 106 SER A C 1
ATOM 865 O O . SER A 1 106 ? 21.111 -6.516 -19.183 1.00 86.06 106 SER A O 1
ATOM 867 N N . GLN A 1 107 ? 22.001 -8.572 -19.354 1.00 88.81 107 GLN A N 1
ATOM 868 C CA . GLN A 1 107 ? 22.726 -8.301 -20.594 1.00 88.81 107 GLN A CA 1
ATOM 869 C C . GLN A 1 107 ? 21.790 -8.427 -21.800 1.00 88.81 107 GLN A C 1
ATOM 871 O O . GLN A 1 107 ? 21.113 -9.437 -21.968 1.00 88.81 107 GLN A O 1
ATOM 876 N N . GLY A 1 108 ? 21.798 -7.424 -22.675 1.00 90.69 108 GLY A N 1
ATOM 877 C CA . GLY A 1 108 ? 21.034 -7.444 -23.917 1.00 90.69 108 GLY A CA 1
ATOM 878 C C . GLY A 1 108 ? 20.817 -6.047 -24.483 1.00 90.69 108 GLY A C 1
ATOM 879 O O . GLY A 1 108 ? 21.016 -5.046 -23.798 1.00 90.69 108 GLY A O 1
ATOM 880 N N . VAL A 1 109 ? 20.408 -5.986 -25.750 1.00 93.12 109 VAL A N 1
ATOM 881 C CA . VAL A 1 109 ? 19.975 -4.753 -26.416 1.00 93.12 109 VAL A CA 1
ATOM 882 C C . VAL A 1 109 ? 18.676 -5.062 -27.148 1.00 93.12 109 VAL A C 1
ATOM 884 O O . VAL A 1 109 ? 18.615 -6.011 -27.926 1.00 93.12 109 VAL A O 1
ATOM 887 N N . THR A 1 110 ? 17.642 -4.264 -26.897 1.00 94.31 110 THR A N 1
ATOM 888 C CA . THR A 1 110 ? 16.332 -4.398 -27.541 1.00 94.31 110 THR A CA 1
ATOM 889 C C . THR A 1 110 ? 15.815 -3.033 -27.987 1.00 94.31 110 THR A C 1
ATOM 891 O O . THR A 1 110 ? 16.234 -1.995 -27.474 1.00 94.31 110 THR A O 1
ATOM 894 N N . LYS A 1 111 ? 14.884 -3.038 -28.940 1.00 94.81 111 LYS A N 1
ATOM 895 C CA . LYS A 1 111 ? 14.117 -1.867 -29.361 1.00 94.81 111 LYS A CA 1
ATOM 896 C C . LYS A 1 111 ? 12.658 -2.279 -29.514 1.00 94.81 111 LYS A C 1
ATOM 898 O O . LYS A 1 111 ? 12.356 -3.219 -30.243 1.00 94.81 111 LYS A O 1
ATOM 903 N N . GLY A 1 112 ? 11.762 -1.542 -28.873 1.00 93.31 112 GLY A N 1
ATOM 904 C CA . GLY A 1 112 ? 10.329 -1.810 -28.894 1.00 93.31 112 GLY A CA 1
ATOM 905 C C . GLY A 1 112 ? 9.530 -0.603 -28.421 1.00 93.31 112 GLY A C 1
ATOM 906 O O . GLY A 1 112 ? 10.102 0.420 -28.040 1.00 93.31 112 GLY A O 1
ATOM 907 N N . TYR A 1 113 ? 8.205 -0.718 -28.459 1.00 96.00 113 TYR A N 1
ATOM 908 C CA . TYR A 1 113 ? 7.328 0.298 -27.883 1.00 96.00 113 TYR A CA 1
ATOM 909 C C . TYR A 1 113 ? 7.458 0.288 -26.362 1.00 96.00 113 TYR A C 1
ATOM 911 O O . TYR A 1 113 ? 7.317 -0.763 -25.739 1.00 96.00 113 TYR A O 1
ATOM 919 N N . ALA A 1 114 ? 7.717 1.455 -25.779 1.00 94.50 114 ALA A N 1
ATOM 920 C CA . ALA A 1 114 ? 7.702 1.639 -24.338 1.00 94.50 114 ALA A CA 1
ATOM 921 C C . ALA A 1 114 ? 6.254 1.747 -23.842 1.00 94.50 114 ALA A C 1
ATOM 923 O O . ALA A 1 114 ? 5.494 2.587 -24.330 1.00 94.50 114 ALA A O 1
ATOM 924 N N . ARG A 1 115 ? 5.881 0.920 -22.864 1.00 94.62 115 ARG A N 1
ATOM 925 C CA . ARG A 1 115 ? 4.605 1.014 -22.153 1.00 94.62 115 ARG A CA 1
ATOM 926 C C . ARG A 1 115 ? 4.867 1.320 -20.689 1.00 94.62 115 ARG A C 1
ATOM 928 O O . ARG A 1 115 ? 5.481 0.516 -19.997 1.00 94.62 115 ARG A O 1
ATOM 935 N N . VAL A 1 116 ? 4.340 2.449 -20.226 1.00 95.25 116 VAL A N 1
ATOM 936 C CA . VAL A 1 116 ? 4.276 2.766 -18.798 1.00 95.25 116 VAL A CA 1
ATOM 937 C C . VAL A 1 116 ? 3.060 2.058 -18.204 1.00 95.25 116 VAL A C 1
ATOM 939 O O . VAL A 1 116 ? 1.948 2.255 -18.693 1.00 95.25 116 VAL A O 1
ATOM 942 N N . ALA A 1 117 ? 3.279 1.215 -17.200 1.00 94.56 117 ALA A N 1
ATOM 943 C CA . ALA A 1 117 ? 2.232 0.556 -16.428 1.00 94.56 117 ALA A CA 1
ATOM 944 C C . ALA A 1 117 ? 2.611 0.620 -14.947 1.00 94.56 117 ALA A C 1
ATOM 946 O O . ALA A 1 117 ? 3.609 0.034 -14.541 1.00 94.56 117 ALA A O 1
ATOM 947 N N . MET A 1 118 ? 1.820 1.332 -14.150 1.00 91.38 118 MET A N 1
ATOM 948 C CA . MET A 1 118 ? 2.042 1.534 -12.713 1.00 91.38 118 MET A CA 1
ATOM 949 C C . MET A 1 118 ? 1.258 0.530 -11.861 1.00 91.38 118 MET A C 1
ATOM 951 O O . MET A 1 118 ? 1.499 0.411 -10.661 1.00 91.38 118 MET A O 1
ATOM 955 N N . THR A 1 119 ? 0.325 -0.202 -12.472 1.00 91.69 119 THR A N 1
ATOM 956 C CA . THR A 1 119 ? -0.512 -1.214 -11.816 1.00 91.69 119 THR A CA 1
ATOM 957 C C . THR A 1 119 ? -0.543 -2.518 -12.615 1.00 91.69 119 THR A C 1
ATOM 959 O O . THR A 1 119 ? -0.252 -2.544 -13.815 1.00 91.69 119 THR A O 1
ATOM 962 N N . LEU A 1 120 ? -0.922 -3.622 -11.961 1.00 89.56 120 LEU A N 1
ATOM 963 C CA . LEU A 1 120 ? -1.086 -4.917 -12.636 1.00 89.56 120 LEU A CA 1
ATOM 964 C C . LEU A 1 120 ? -2.275 -4.902 -13.608 1.00 89.56 120 LEU A C 1
ATOM 966 O O . LEU A 1 120 ? -2.259 -5.612 -14.613 1.00 89.56 120 LEU A O 1
ATOM 970 N N . GLU A 1 121 ? -3.286 -4.079 -13.335 1.00 92.88 121 GLU A N 1
ATOM 971 C CA . GLU A 1 121 ? -4.424 -3.845 -14.218 1.00 92.88 121 GLU A CA 1
ATOM 972 C C . GLU A 1 121 ? -3.994 -3.163 -15.522 1.00 92.88 121 GLU A C 1
ATOM 974 O O . GLU A 1 121 ? -4.470 -3.527 -16.596 1.00 92.88 121 GLU A O 1
ATOM 979 N N . GLU A 1 122 ? -3.065 -2.208 -15.457 1.00 92.75 122 GLU A N 1
ATOM 980 C CA . GLU A 1 122 ? -2.473 -1.583 -16.645 1.00 92.75 122 GLU A CA 1
ATOM 981 C C . GLU A 1 122 ? -1.549 -2.552 -17.393 1.00 92.75 122 GLU A C 1
ATOM 983 O O . GLU A 1 122 ? -1.557 -2.599 -18.629 1.00 92.75 122 GLU A O 1
ATOM 988 N N . ALA A 1 123 ? -0.797 -3.374 -16.654 1.00 91.12 123 ALA A N 1
ATOM 989 C CA . ALA A 1 123 ? 0.079 -4.398 -17.219 1.00 91.12 123 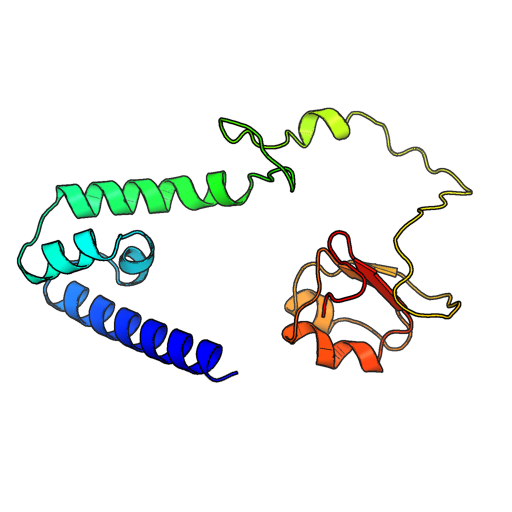ALA A CA 1
ATOM 990 C C . ALA A 1 123 ? -0.690 -5.455 -18.031 1.00 91.12 123 ALA A C 1
ATOM 992 O O . ALA A 1 123 ? -0.148 -6.000 -18.992 1.00 91.12 123 ALA A O 1
ATOM 993 N N . ALA A 1 124 ? -1.972 -5.690 -17.731 1.00 92.25 124 ALA A N 1
ATOM 994 C CA . ALA A 1 124 ? -2.827 -6.608 -18.488 1.00 92.25 124 ALA A CA 1
ATOM 995 C C . ALA A 1 124 ? -2.971 -6.239 -19.980 1.00 92.25 124 ALA A C 1
ATOM 997 O O . ALA A 1 124 ? -3.322 -7.092 -20.795 1.00 92.25 124 ALA A O 1
ATOM 998 N N . TYR A 1 125 ? -2.679 -4.988 -20.354 1.00 93.44 125 TYR A N 1
ATOM 999 C CA . TYR A 1 125 ? -2.719 -4.505 -21.737 1.00 93.44 125 TYR A CA 1
ATOM 1000 C C . TYR A 1 125 ? -1.356 -4.539 -22.449 1.00 93.44 125 TYR A C 1
ATOM 1002 O O . TYR A 1 125 ? -1.255 -4.054 -23.581 1.00 93.44 125 TYR A O 1
ATOM 1010 N N . LEU A 1 126 ? -0.312 -5.083 -21.808 1.00 94.69 126 LEU A N 1
ATOM 1011 C CA . LEU A 1 126 ? 0.996 -5.298 -22.430 1.00 94.69 126 LEU A CA 1
ATOM 1012 C C . LEU A 1 126 ? 0.869 -6.191 -23.663 1.00 94.69 126 LEU A C 1
ATOM 1014 O O . LEU A 1 126 ? 0.216 -7.236 -23.645 1.00 94.69 126 LEU A O 1
ATOM 1018 N N . LYS A 1 127 ? 1.539 -5.787 -24.740 1.00 95.50 127 LYS A N 1
ATOM 1019 C CA . LYS A 1 127 ? 1.627 -6.571 -25.971 1.00 95.50 127 LYS A CA 1
ATOM 1020 C C . LYS A 1 127 ? 2.976 -7.284 -26.068 1.00 95.50 127 LYS A C 1
ATOM 1022 O O . LYS A 1 127 ? 3.977 -6.776 -25.559 1.00 95.50 127 LYS A O 1
ATOM 1027 N N . PRO A 1 128 ? 3.034 -8.429 -26.772 1.00 95.56 128 PRO A N 1
ATOM 1028 C CA . PRO A 1 128 ? 4.292 -9.115 -27.023 1.00 95.56 128 PRO A CA 1
ATOM 1029 C C . PRO A 1 128 ? 5.343 -8.200 -27.670 1.00 95.56 128 PRO A C 1
ATOM 1031 O O . PRO A 1 128 ? 5.056 -7.512 -28.650 1.00 95.56 128 PRO A O 1
ATOM 1034 N N . GLY A 1 129 ? 6.560 -8.210 -27.128 1.00 94.81 129 GLY A N 1
ATOM 1035 C CA . GLY A 1 129 ? 7.705 -7.434 -27.604 1.00 94.81 129 GLY A CA 1
ATOM 1036 C C . GLY A 1 129 ? 7.793 -5.996 -27.081 1.00 94.81 129 GLY A C 1
ATOM 1037 O O . GLY A 1 129 ? 8.796 -5.330 -27.342 1.00 94.81 129 GLY A O 1
ATOM 1038 N N . GLU A 1 130 ? 6.802 -5.503 -26.333 1.00 97.19 130 GLU A N 1
ATOM 1039 C CA . GLU A 1 130 ? 6.876 -4.177 -25.703 1.00 97.19 130 GLU A CA 1
ATOM 1040 C C . GLU A 1 130 ? 7.938 -4.131 -24.590 1.00 97.19 130 GLU A C 1
ATOM 1042 O O . GLU A 1 130 ? 8.365 -5.161 -24.063 1.00 97.19 130 GLU A O 1
ATOM 1047 N N . ILE A 1 131 ? 8.382 -2.920 -24.255 1.00 96.69 131 ILE A N 1
ATOM 1048 C CA . ILE A 1 131 ? 9.290 -2.638 -23.141 1.00 96.69 131 ILE A CA 1
ATOM 1049 C C . ILE A 1 131 ? 8.445 -2.090 -21.991 1.00 96.69 131 ILE A C 1
ATOM 1051 O O . ILE A 1 131 ? 7.820 -1.038 -22.133 1.00 96.69 131 ILE A O 1
ATOM 1055 N N . LEU A 1 132 ? 8.421 -2.797 -20.862 1.00 95.44 132 LEU A N 1
ATOM 1056 C CA . LEU A 1 132 ? 7.696 -2.378 -19.664 1.00 95.44 132 LEU A CA 1
ATOM 1057 C C . LEU A 1 132 ? 8.468 -1.280 -18.925 1.00 95.44 132 LEU A C 1
ATOM 1059 O O . LEU A 1 132 ? 9.647 -1.445 -18.629 1.00 95.44 132 LEU A O 1
ATOM 1063 N N . ILE A 1 133 ? 7.786 -0.195 -18.577 1.00 94.94 133 ILE A N 1
ATOM 1064 C CA . ILE A 1 133 ? 8.264 0.846 -17.668 1.00 94.94 133 ILE A CA 1
ATOM 1065 C C . ILE A 1 133 ? 7.319 0.885 -16.464 1.00 94.94 133 ILE A C 1
ATOM 1067 O O . ILE A 1 133 ? 6.115 1.063 -16.638 1.00 94.94 133 ILE A O 1
ATOM 1071 N N . THR A 1 134 ? 7.843 0.705 -15.254 1.00 94.12 134 THR A N 1
ATOM 1072 C CA . THR A 1 134 ? 7.057 0.723 -14.007 1.00 94.12 134 THR A CA 1
ATOM 1073 C C . THR A 1 134 ? 7.858 1.341 -12.861 1.00 94.12 134 THR A C 1
ATOM 1075 O O . THR A 1 134 ? 9.049 1.616 -13.002 1.00 94.12 134 THR A O 1
ATOM 1078 N N . TYR A 1 135 ? 7.224 1.568 -11.714 1.00 88.38 135 TYR A N 1
ATOM 1079 C CA . TYR A 1 135 ? 7.913 2.058 -10.523 1.00 88.38 135 TYR A CA 1
ATOM 1080 C C . TYR A 1 135 ? 8.828 0.987 -9.925 1.00 88.38 135 TYR A C 1
ATOM 1082 O O . TYR A 1 135 ? 10.018 1.217 -9.742 1.00 88.38 135 TYR A O 1
ATOM 1090 N N . SER A 1 136 ? 8.290 -0.203 -9.664 1.00 87.88 136 SER A N 1
ATOM 1091 C CA . SER A 1 136 ? 9.022 -1.346 -9.121 1.00 87.88 136 SER A CA 1
ATOM 1092 C C . SER A 1 136 ? 8.330 -2.653 -9.500 1.00 87.88 136 SER A C 1
ATOM 1094 O O . SER A 1 136 ? 7.149 -2.674 -9.852 1.00 87.88 136 SER A O 1
ATOM 1096 N N . THR A 1 137 ? 9.075 -3.753 -9.440 1.00 88.12 137 THR A N 1
ATOM 1097 C CA . THR A 1 137 ? 8.584 -5.100 -9.737 1.00 88.12 137 THR A CA 1
ATOM 1098 C C . THR A 1 137 ? 8.506 -5.957 -8.477 1.00 88.12 137 THR A C 1
ATOM 1100 O O . THR A 1 137 ? 9.327 -5.874 -7.563 1.00 88.12 137 THR A O 1
ATOM 1103 N N . ASP A 1 138 ? 7.490 -6.811 -8.441 1.00 86.19 138 ASP A N 1
ATOM 1104 C CA . ASP A 1 138 ? 7.293 -7.863 -7.449 1.00 86.19 138 ASP A CA 1
ATOM 1105 C C . ASP A 1 138 ? 6.823 -9.155 -8.143 1.00 86.19 138 ASP A C 1
ATOM 1107 O O . ASP A 1 138 ? 6.696 -9.215 -9.368 1.00 86.19 138 ASP A O 1
ATOM 1111 N N . ILE A 1 139 ? 6.550 -10.205 -7.364 1.00 84.75 139 ILE A N 1
ATOM 1112 C CA . ILE A 1 139 ? 6.125 -11.520 -7.880 1.00 84.75 139 ILE A CA 1
ATOM 1113 C C . ILE A 1 139 ? 4.852 -11.430 -8.746 1.00 84.75 139 ILE A C 1
ATOM 1115 O O . ILE A 1 139 ? 4.640 -12.261 -9.629 1.00 84.75 139 ILE A O 1
ATOM 1119 N N . GLY A 1 140 ? 3.997 -10.427 -8.533 1.00 86.19 140 GLY A N 1
ATOM 1120 C CA . GLY A 1 140 ? 2.813 -10.183 -9.354 1.00 86.19 140 GLY A CA 1
ATOM 1121 C C . GLY A 1 140 ? 3.140 -9.842 -10.810 1.00 86.19 140 GLY A C 1
ATOM 1122 O O . GLY A 1 140 ? 2.309 -10.078 -11.685 1.00 86.19 140 GLY A O 1
ATOM 1123 N N . TRP A 1 141 ? 4.354 -9.359 -11.088 1.00 90.62 141 TRP A N 1
ATOM 1124 C CA . TRP A 1 141 ? 4.806 -8.979 -12.427 1.00 90.62 141 TRP A CA 1
ATOM 1125 C C . TRP A 1 141 ? 5.410 -10.138 -13.228 1.00 90.62 141 TRP A C 1
ATOM 1127 O O . TRP A 1 141 ? 5.429 -10.075 -14.460 1.00 90.62 141 TRP A O 1
ATOM 1137 N N . SER A 1 142 ? 5.846 -11.224 -12.571 1.00 90.06 142 SER A N 1
ATOM 1138 C CA . SER A 1 142 ? 6.487 -12.376 -13.229 1.00 90.06 142 SER A CA 1
ATOM 1139 C C . SER A 1 142 ? 5.723 -12.928 -14.443 1.00 90.06 142 SER A C 1
ATOM 1141 O O . SER A 1 142 ? 6.381 -13.284 -15.422 1.00 90.06 142 SER A O 1
ATOM 1143 N N . PRO A 1 143 ? 4.373 -13.013 -14.447 1.00 92.06 143 PRO A N 1
ATOM 1144 C CA . PRO A 1 143 ? 3.630 -13.538 -15.595 1.00 92.06 143 PRO A CA 1
ATOM 1145 C C . PRO A 1 143 ? 3.798 -12.726 -16.887 1.00 92.06 143 PRO A C 1
ATOM 1147 O O . PRO A 1 143 ? 3.574 -13.267 -17.968 1.00 92.06 143 PRO A O 1
ATOM 1150 N N . TYR A 1 144 ? 4.200 -11.455 -16.795 1.00 92.19 144 TYR A N 1
ATOM 1151 C CA . TYR A 1 144 ? 4.372 -10.567 -17.948 1.00 92.19 144 TYR A CA 1
ATOM 1152 C C . TYR A 1 144 ? 5.793 -10.597 -18.525 1.00 92.19 144 TYR A C 1
ATOM 1154 O O . TYR A 1 144 ? 6.001 -10.243 -19.684 1.00 92.19 144 TYR A O 1
ATOM 1162 N N . PHE A 1 145 ? 6.784 -11.058 -17.761 1.00 92.62 145 PHE A N 1
ATOM 1163 C CA . PHE A 1 145 ? 8.179 -11.092 -18.212 1.00 92.62 145 PHE A CA 1
ATOM 1164 C C . PHE A 1 145 ? 8.424 -11.940 -19.473 1.00 92.62 145 PHE A C 1
ATOM 1166 O O . PHE A 1 145 ? 9.223 -11.518 -20.305 1.00 92.62 145 PHE A O 1
ATOM 1173 N N . PRO A 1 146 ? 7.732 -13.076 -19.698 1.00 94.00 146 PRO A N 1
ATOM 1174 C CA . PRO A 1 146 ? 7.911 -13.851 -20.924 1.00 94.00 146 PRO A CA 1
ATOM 1175 C C . PRO A 1 146 ? 7.441 -13.152 -22.208 1.00 94.00 146 PRO A C 1
ATOM 1177 O O . PRO A 1 146 ? 7.843 -13.572 -23.291 1.00 94.00 146 PRO A O 1
ATOM 1180 N N . ILE A 1 147 ? 6.560 -12.145 -22.118 1.00 94.31 147 ILE A N 1
ATOM 1181 C CA . ILE A 1 147 ? 5.991 -11.480 -23.302 1.00 94.31 147 ILE A CA 1
ATOM 1182 C C . ILE A 1 147 ? 6.693 -10.166 -23.652 1.00 94.31 147 ILE A C 1
ATOM 1184 O O . ILE A 1 147 ? 6.612 -9.734 -24.798 1.00 94.31 147 ILE A O 1
ATOM 1188 N N . ILE A 1 148 ? 7.377 -9.526 -22.706 1.00 95.81 148 ILE A N 1
ATOM 1189 C CA . ILE A 1 148 ? 8.088 -8.261 -22.937 1.00 95.81 148 ILE A CA 1
ATOM 1190 C C . ILE A 1 148 ? 9.476 -8.502 -23.537 1.00 95.81 148 ILE A C 1
ATOM 1192 O O . ILE A 1 148 ? 10.073 -9.561 -23.363 1.00 95.81 148 ILE A O 1
ATOM 1196 N N . SER A 1 149 ? 10.010 -7.501 -24.237 1.00 95.56 149 SER A N 1
ATOM 1197 C CA . SER A 1 149 ? 11.388 -7.538 -24.748 1.00 95.56 149 SER A CA 1
ATOM 1198 C C . SER A 1 149 ? 12.396 -6.853 -23.820 1.00 95.56 149 SER A C 1
ATOM 1200 O O . SER A 1 149 ? 13.600 -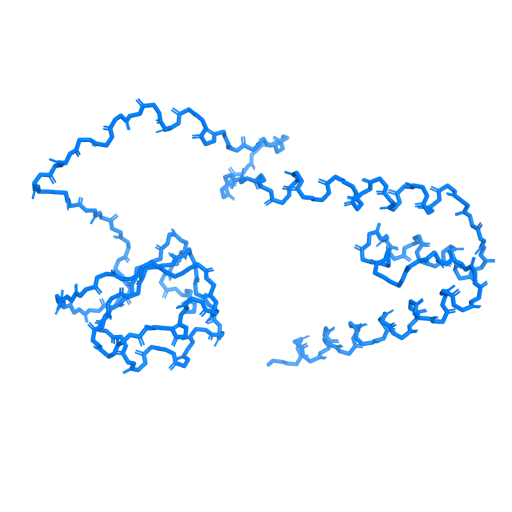7.044 -23.982 1.00 95.56 149 SER A O 1
ATOM 1202 N N . GLY A 1 150 ? 11.920 -6.070 -22.849 1.00 94.19 150 GLY A N 1
ATOM 1203 C CA . GLY A 1 150 ? 12.741 -5.376 -21.860 1.00 94.19 150 GLY A CA 1
ATOM 1204 C C . GLY A 1 150 ? 11.903 -4.783 -20.728 1.00 94.19 150 GLY A C 1
ATOM 1205 O O . GLY A 1 150 ? 10.686 -4.646 -20.855 1.00 94.19 150 GLY A O 1
ATOM 1206 N N . VAL A 1 151 ? 12.566 -4.421 -19.630 1.00 93.81 151 VAL A N 1
ATOM 1207 C CA . VAL A 1 151 ? 11.954 -3.792 -18.454 1.00 93.81 151 VAL A CA 1
ATOM 1208 C C . VAL A 1 151 ? 12.835 -2.653 -17.941 1.00 93.81 151 VAL A C 1
ATOM 1210 O O . VAL A 1 151 ? 14.062 -2.755 -17.966 1.00 93.81 151 VAL A O 1
ATOM 1213 N N . VAL A 1 152 ? 12.206 -1.570 -17.493 1.00 93.19 152 VAL A N 1
ATOM 1214 C CA . VAL A 1 152 ? 12.835 -0.418 -16.841 1.00 93.19 152 VAL A CA 1
ATOM 1215 C C . VAL A 1 152 ? 12.029 -0.088 -15.586 1.00 93.19 152 VAL A C 1
ATOM 1217 O O . VAL A 1 152 ? 10.806 0.029 -15.650 1.00 93.19 152 VAL A O 1
ATOM 1220 N N . THR A 1 153 ? 12.709 0.058 -14.451 1.00 92.44 153 THR A N 1
ATOM 1221 C CA . THR A 1 153 ? 12.090 0.367 -13.153 1.00 92.44 153 THR A CA 1
ATOM 1222 C C . THR A 1 153 ? 12.712 1.612 -12.534 1.00 92.44 153 THR A C 1
ATOM 1224 O O . THR A 1 153 ? 13.922 1.806 -12.654 1.00 92.44 153 THR A O 1
ATOM 1227 N N . GLU A 1 154 ? 11.916 2.428 -11.845 1.00 85.50 154 GLU A N 1
ATOM 1228 C CA . GLU A 1 154 ? 12.410 3.586 -11.080 1.00 85.50 154 GLU A CA 1
ATOM 1229 C C . GLU A 1 154 ? 13.132 3.150 -9.793 1.00 85.50 154 GLU A C 1
ATOM 1231 O O . GLU A 1 154 ? 14.213 3.643 -9.476 1.00 85.50 154 GLU A O 1
ATOM 1236 N N . LEU A 1 155 ? 12.573 2.159 -9.094 1.00 76.62 155 LEU A N 1
ATOM 1237 C CA . LEU A 1 155 ? 13.169 1.487 -7.947 1.00 76.62 155 LEU A CA 1
ATOM 1238 C C . LEU A 1 155 ? 13.490 0.031 -8.283 1.00 76.62 155 LEU A C 1
ATOM 1240 O O . LEU A 1 155 ? 12.612 -0.767 -8.611 1.00 76.62 155 LEU A O 1
ATOM 1244 N N . GLY A 1 156 ? 14.761 -0.330 -8.130 1.00 66.12 156 GLY A N 1
ATOM 1245 C CA . GLY A 1 156 ? 15.241 -1.694 -8.309 1.00 66.12 156 GLY A CA 1
ATOM 1246 C C . GLY A 1 156 ? 16.763 -1.765 -8.238 1.00 66.12 156 GLY A C 1
ATOM 1247 O O . GLY A 1 156 ? 17.463 -0.877 -8.717 1.00 66.12 156 GLY A O 1
ATOM 1248 N N . GLY A 1 157 ? 17.282 -2.821 -7.617 1.00 59.06 157 GLY A N 1
ATOM 1249 C CA . GLY A 1 157 ? 18.703 -3.163 -7.610 1.00 59.06 157 GLY A CA 1
ATOM 1250 C C . GLY A 1 157 ? 18.953 -4.512 -8.282 1.00 59.06 157 GLY A C 1
ATOM 1251 O O . GLY A 1 157 ? 18.023 -5.218 -8.653 1.00 59.06 157 GLY A O 1
ATOM 1252 N N . LEU A 1 158 ? 20.222 -4.916 -8.374 1.00 58.06 158 LEU A N 1
ATOM 1253 C CA . LEU A 1 158 ? 20.650 -6.188 -8.991 1.00 58.06 158 LEU A CA 1
ATOM 1254 C C . LEU A 1 158 ? 19.976 -7.450 -8.414 1.00 58.06 158 LEU A C 1
ATOM 1256 O O . LEU A 1 158 ? 19.997 -8.497 -9.052 1.00 58.06 158 LEU A O 1
ATOM 1260 N N . ILE A 1 159 ? 19.435 -7.362 -7.197 1.00 56.94 159 ILE A N 1
ATOM 1261 C CA . ILE A 1 159 ? 18.795 -8.462 -6.456 1.00 56.94 159 ILE A CA 1
ATOM 1262 C C . ILE A 1 159 ? 17.292 -8.244 -6.236 1.00 56.94 159 ILE A C 1
ATOM 1264 O O . ILE A 1 159 ? 16.663 -9.008 -5.504 1.00 56.94 159 ILE A O 1
ATOM 1268 N N . SER A 1 160 ? 16.729 -7.180 -6.809 1.00 64.56 160 SER A N 1
ATOM 1269 C CA . SER A 1 160 ? 15.284 -6.975 -6.819 1.00 64.56 160 SER A CA 1
ATOM 1270 C C . SER A 1 160 ? 14.619 -8.027 -7.706 1.00 64.56 160 SER A C 1
ATOM 1272 O O . SER A 1 160 ? 15.256 -8.585 -8.599 1.00 64.56 160 SER A O 1
ATOM 1274 N N . HIS A 1 161 ? 13.359 -8.332 -7.399 1.00 55.88 161 HIS A N 1
ATOM 1275 C CA . HIS A 1 161 ? 12.574 -9.304 -8.152 1.00 55.88 161 HIS A CA 1
ATOM 1276 C C . HIS A 1 161 ? 12.362 -8.856 -9.603 1.00 55.88 161 HIS A C 1
ATOM 1278 O O . HIS A 1 161 ? 11.992 -7.679 -9.796 1.00 55.88 161 HIS A O 1
#

Secondary structure (DSSP, 8-state):
-HHHHHHHHHHHHHHHHHHHHHHTTS-SSGGGGGGS-HHHHHHHHH---HHHHHHHHHHHHHHHHHTT-B--SS--SS---B-TTTTTTS-----TT--------S-------EEE-SSHHHHTTPPTTPEEEES---GGGGGGTTT-SEEEESS--TT--